Protein AF-0000000081331721 (afdb_homodimer)

Secondary structure (DSSP, 8-state):
-EEEEEEE-HHHHHHHHHHHHHHTS-HHHHHHHHHHHHHHHHHHHHHHHHHHHHHHHHHHHHHHHHHHHHHHHHHHHH--------/-EEEEEEE-HHHHHHHHHHHHHHTS-HHHHHHHHHHHHHHHHHHHHHHHHHHHHHHHHHHHHHHHHHHHHHHHHHHHH--------

Sequence (172 aa):
MTGISLNLPEDLSNSLADLAKINGQTVSYLAMDVLRGYIEHEKTLNAQIELAVEEADQGKFATDDQIAAMRARRWSRNAPPLEVVEMTGISLNLPEDLSNSLADLAKINGQTVSYLAMDVLRGYIEHEKTLNAQIELAVEEADQGKFATDDQIAAMRARRWSRNAPPLEVVE

Solvent-accessible surface area (backbone atoms only — not comparable to full-atom values): 9630 Å² total; per-residue (Å²): 108,42,76,47,69,41,78,31,51,52,69,57,43,50,51,47,44,52,52,14,56,78,68,73,46,50,49,55,58,48,53,52,50,52,51,50,51,52,51,54,49,52,52,51,51,52,51,50,50,52,51,51,50,52,51,53,50,50,51,52,51,52,51,53,53,52,52,52,53,54,52,55,52,53,52,66,68,67,54,72,79,77,76,76,82,125,107,43,76,47,68,41,77,30,52,54,71,58,44,52,49,47,44,52,52,15,56,77,70,72,46,49,50,57,57,47,52,50,49,52,52,49,50,51,50,54,49,51,54,51,52,52,51,50,49,51,51,51,50,50,52,50,51,50,51,52,52,52,51,52,51,52,52,52,51,53,53,54,54,54,51,65,70,66,55,72,79,76,73,75,81,123

Foldseek 3Di:
DDDDDDDDDPVVVVVLCVVCVVVVHHSVVVVVVVVVVVVVVVVVVVVVVVVVVVVVVVVVVVVVVVVVVVVVVVCVVPPPDPPPPD/DDDDDDDDDPVVVVVLCVVCVVVVHHSVVVVVVVVVVVVVVVVVVVVVVVVVVVVVVVVVVVVVVVVVVVVVVVCVVPPPDPPPPD

Radius of gyration: 34.63 Å; Cα contacts (8 Å, |Δi|>4): 90; chains: 2; bounding box: 59×126×69 Å

pLDDT: mean 90.84, std 12.38, range [39.31, 98.88]

Structure (mmCIF, N/CA/C/O backbone):
data_AF-0000000081331721-model_v1
#
loop_
_entity.id
_entity.type
_entity.pdbx_description
1 polymer 'CopG family transcriptional regulator'
#
loop_
_atom_site.group_PDB
_atom_site.id
_atom_site.type_symbol
_atom_site.label_atom_id
_atom_site.label_alt_id
_atom_site.label_comp_id
_atom_site.label_asym_id
_atom_site.label_entity_id
_atom_site.label_seq_id
_atom_site.pdbx_PDB_ins_code
_atom_site.Cartn_x
_atom_site.Cartn_y
_atom_site.Cartn_z
_atom_site.occupancy
_atom_site.B_iso_or_equiv
_atom_site.auth_seq_id
_atom_site.auth_comp_id
_atom_site.auth_asym_id
_atom_site.auth_atom_id
_atom_site.pdbx_PDB_model_num
ATOM 1 N N . MET A 1 1 ? -20.484 1.201 13.539 1 92.12 1 MET A N 1
ATOM 2 C CA . MET A 1 1 ? -20.203 0.777 12.172 1 92.12 1 MET A CA 1
ATOM 3 C C . MET A 1 1 ? -20.875 1.699 11.156 1 92.12 1 MET A C 1
ATOM 5 O O . MET A 1 1 ? -21.969 2.211 11.414 1 92.12 1 MET A O 1
ATOM 9 N N . THR A 1 2 ? -20.172 2.033 10.102 1 94.62 2 THR A N 1
ATOM 10 C CA . THR A 1 2 ? -20.641 2.889 9.023 1 94.62 2 THR A CA 1
ATOM 11 C C . THR A 1 2 ? -20.594 2.148 7.688 1 94.62 2 THR A C 1
ATOM 13 O O . THR A 1 2 ? -19.578 1.525 7.355 1 94.62 2 THR A O 1
ATOM 16 N N . GLY A 1 3 ? -21.656 2.191 6.93 1 97 3 GLY A N 1
ATOM 17 C CA . GLY A 1 3 ? -21.719 1.552 5.625 1 97 3 GLY A CA 1
ATOM 18 C C . GLY A 1 3 ? -21.344 2.477 4.484 1 97 3 GLY A C 1
ATOM 19 O O . GLY A 1 3 ? -21.75 3.637 4.449 1 97 3 GLY A O 1
ATOM 20 N N . ILE A 1 4 ? -20.5 1.953 3.611 1 97.5 4 ILE A N 1
ATOM 21 C CA . ILE A 1 4 ? -20.234 2.693 2.379 1 97.5 4 ILE A CA 1
ATOM 22 C C . ILE A 1 4 ? -20.5 1.794 1.174 1 97.5 4 ILE A C 1
ATOM 24 O O . ILE A 1 4 ? -20.406 0.568 1.271 1 97.5 4 ILE A O 1
ATOM 28 N N . SER A 1 5 ? -20.891 2.406 0.063 1 97.69 5 SER A N 1
ATOM 29 C CA . SER A 1 5 ? -21.125 1.711 -1.198 1 97.69 5 SER A CA 1
ATOM 30 C C . SER A 1 5 ? -20.141 2.164 -2.27 1 97.69 5 SER A C 1
ATOM 32 O O . SER A 1 5 ? -19.891 3.361 -2.426 1 97.69 5 SER A O 1
ATOM 34 N N . LEU A 1 6 ? -19.641 1.186 -2.906 1 98.56 6 LEU A N 1
ATOM 35 C CA . LEU A 1 6 ? -18.688 1.461 -3.986 1 98.56 6 LEU A CA 1
ATOM 36 C C . LEU A 1 6 ? -19.203 0.894 -5.309 1 98.56 6 LEU A C 1
ATOM 38 O O . LEU A 1 6 ? -19.766 -0.2 -5.34 1 98.56 6 LEU A O 1
ATOM 42 N N . ASN A 1 7 ? -19 1.64 -6.414 1 98 7 ASN A N 1
ATOM 43 C CA . ASN A 1 7 ? -19.234 1.166 -7.773 1 98 7 ASN A CA 1
ATOM 44 C C . ASN A 1 7 ? -17.922 0.957 -8.531 1 98 7 ASN A C 1
ATOM 46 O O . ASN A 1 7 ? -17.312 1.92 -8.992 1 98 7 ASN A O 1
ATOM 50 N N . LEU A 1 8 ? -17.594 -0.283 -8.633 1 98.44 8 LEU A N 1
ATOM 51 C CA . LEU A 1 8 ? -16.297 -0.631 -9.234 1 98.44 8 LEU A CA 1
ATOM 52 C C . LEU A 1 8 ? -16.453 -0.913 -10.727 1 98.44 8 LEU A C 1
ATOM 54 O O . LEU A 1 8 ? -17.406 -1.578 -11.141 1 98.44 8 LEU A O 1
ATOM 58 N N . PRO A 1 9 ? -15.469 -0.421 -11.523 1 97.94 9 PRO A N 1
ATOM 59 C CA . PRO A 1 9 ? -15.398 -0.967 -12.875 1 97.94 9 PRO A CA 1
ATOM 60 C C . PRO A 1 9 ? -15.297 -2.49 -12.898 1 97.94 9 PRO A C 1
ATOM 62 O O . PRO A 1 9 ? -14.734 -3.088 -11.977 1 97.94 9 PRO A O 1
ATOM 65 N N . GLU A 1 10 ? -15.773 -3.094 -13.93 1 97.75 10 GLU A N 1
ATOM 66 C CA . GLU A 1 10 ? -15.867 -4.547 -14.016 1 97.75 10 GLU A CA 1
ATOM 67 C C . GLU A 1 10 ? -14.492 -5.195 -13.836 1 97.75 10 GLU A C 1
ATOM 69 O O . GLU A 1 10 ? -14.367 -6.219 -13.156 1 97.75 10 GLU A O 1
ATOM 74 N N . ASP A 1 11 ? -13.469 -4.648 -14.438 1 97.31 11 ASP A N 1
ATOM 75 C CA . ASP A 1 11 ? -12.133 -5.223 -14.359 1 97.31 11 ASP A CA 1
ATOM 76 C C . ASP A 1 11 ? -11.602 -5.199 -12.922 1 97.31 11 ASP A C 1
ATOM 78 O O . ASP A 1 11 ? -10.992 -6.168 -12.469 1 97.31 11 ASP A O 1
ATOM 82 N N . LEU A 1 12 ? -11.844 -4.145 -12.203 1 97.94 12 LEU A N 1
ATOM 83 C CA . LEU A 1 12 ? -11.43 -4.027 -10.812 1 97.94 12 LEU A CA 1
ATOM 84 C C . LEU A 1 12 ? -12.195 -4.996 -9.922 1 97.94 12 LEU A C 1
ATOM 86 O O . LEU A 1 12 ? -11.617 -5.652 -9.055 1 97.94 12 LEU A O 1
ATOM 90 N N . SER A 1 13 ? -13.516 -4.996 -10.148 1 98.25 13 SER A N 1
ATOM 91 C CA . SER A 1 13 ? -14.359 -5.902 -9.383 1 98.25 13 SER A CA 1
ATOM 92 C C . SER A 1 13 ? -13.938 -7.355 -9.578 1 98.25 13 SER A C 1
ATOM 94 O O . SER A 1 13 ? -13.844 -8.117 -8.617 1 98.25 13 SER A O 1
ATOM 96 N N . ASN A 1 14 ? -13.695 -7.75 -10.789 1 98.31 14 ASN A N 1
ATOM 97 C CA . ASN A 1 14 ? -13.266 -9.109 -11.102 1 98.31 14 ASN A CA 1
ATOM 98 C C . ASN A 1 14 ? -11.922 -9.438 -10.453 1 98.31 14 ASN A C 1
ATOM 100 O O . ASN A 1 14 ? -11.742 -10.516 -9.891 1 98.31 14 ASN A O 1
ATOM 104 N N . SER A 1 15 ? -11.016 -8.5 -10.555 1 98.44 15 SER A N 1
ATOM 105 C CA . SER A 1 15 ? -9.695 -8.703 -9.961 1 98.44 15 SER A CA 1
ATOM 106 C C . SER A 1 15 ? -9.789 -8.836 -8.445 1 98.44 15 SER A C 1
ATOM 108 O O . SER A 1 15 ? -9.117 -9.68 -7.852 1 98.44 15 SER A O 1
ATOM 110 N N . LEU A 1 16 ? -10.562 -8 -7.812 1 98.69 16 LEU A N 1
ATOM 111 C CA . LEU A 1 16 ? -10.758 -8.062 -6.367 1 98.69 16 LEU A CA 1
ATOM 112 C C . LEU A 1 16 ? -11.375 -9.398 -5.957 1 98.69 16 LEU A C 1
ATOM 114 O O . LEU A 1 16 ? -10.961 -10 -4.965 1 98.69 16 LEU A O 1
ATOM 118 N N . ALA A 1 17 ? -12.344 -9.914 -6.719 1 98.44 17 ALA A N 1
ATOM 119 C CA . ALA A 1 17 ? -12.984 -11.195 -6.457 1 98.44 17 ALA A CA 1
ATOM 120 C C . ALA A 1 17 ? -11.992 -12.352 -6.59 1 98.44 17 ALA A C 1
ATOM 122 O O . ALA A 1 17 ? -11.969 -13.258 -5.758 1 98.44 17 ALA A O 1
ATOM 123 N N . ASP A 1 18 ? -11.211 -12.289 -7.66 1 98.12 18 ASP A N 1
ATOM 124 C CA . ASP A 1 18 ? -10.195 -13.312 -7.883 1 98.12 18 ASP A CA 1
ATOM 125 C C . ASP A 1 18 ? -9.203 -13.359 -6.727 1 98.12 18 ASP A C 1
ATOM 127 O O . ASP A 1 18 ? -8.859 -14.438 -6.238 1 98.12 18 ASP A O 1
ATOM 131 N N . LEU A 1 19 ? -8.766 -12.164 -6.266 1 98.31 19 LEU A N 1
ATOM 132 C CA . LEU A 1 19 ? -7.812 -12.086 -5.164 1 98.31 19 LEU A CA 1
ATOM 133 C C . LEU A 1 19 ? -8.445 -12.578 -3.863 1 98.31 19 LEU A C 1
ATOM 135 O O . L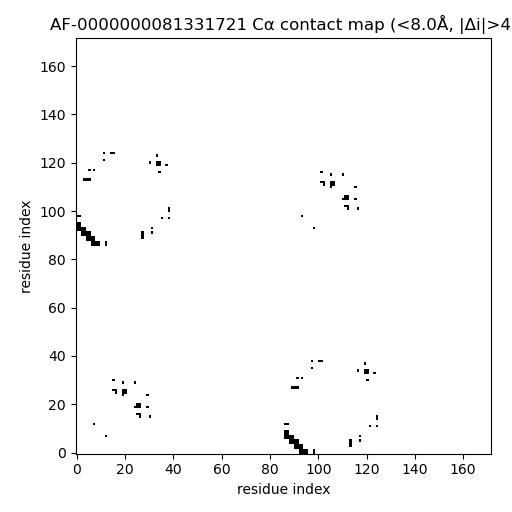EU A 1 19 ? -7.793 -13.266 -3.076 1 98.31 19 LEU A O 1
ATOM 139 N N . ALA A 1 20 ? -9.68 -12.203 -3.615 1 98.56 20 ALA A N 1
ATOM 140 C CA . ALA A 1 20 ? -10.383 -12.672 -2.422 1 98.56 20 ALA A CA 1
ATOM 141 C C . ALA A 1 20 ? -10.477 -14.195 -2.398 1 98.56 20 ALA A C 1
ATOM 143 O O . ALA A 1 20 ? -10.234 -14.82 -1.367 1 98.56 20 ALA A O 1
ATOM 144 N N . LYS A 1 21 ? -10.758 -14.82 -3.594 1 97.88 21 LYS A N 1
ATOM 145 C CA . LYS A 1 21 ? -10.867 -16.266 -3.738 1 97.88 21 LYS A CA 1
ATOM 146 C C . LYS A 1 21 ? -9.531 -16.953 -3.455 1 97.88 21 LYS A C 1
ATOM 148 O O . LYS A 1 21 ? -9.484 -17.953 -2.734 1 97.88 21 LYS A O 1
ATOM 153 N N . ILE A 1 22 ? -8.492 -16.406 -3.959 1 95.75 22 ILE A N 1
ATOM 154 C CA . ILE A 1 22 ? -7.148 -16.953 -3.779 1 95.75 22 ILE A CA 1
ATOM 155 C C . ILE A 1 22 ? -6.777 -16.938 -2.299 1 95.75 22 ILE A C 1
ATOM 157 O O . ILE A 1 22 ? -6.109 -17.844 -1.808 1 95.75 22 ILE A O 1
ATOM 161 N N . ASN A 1 23 ? -7.281 -15.883 -1.58 1 94.81 23 ASN A N 1
ATOM 162 C CA . ASN A 1 23 ? -6.926 -15.695 -0.177 1 94.81 23 ASN A CA 1
ATOM 163 C C . ASN A 1 23 ? -7.957 -16.328 0.751 1 94.81 23 ASN A C 1
ATOM 165 O O . ASN A 1 23 ? -7.805 -16.297 1.974 1 94.81 23 ASN A O 1
ATOM 169 N N . GLY A 1 24 ? -9.055 -16.953 0.211 1 97 24 GLY A N 1
ATOM 170 C CA . GLY A 1 24 ? -10.086 -17.609 0.996 1 97 24 GLY A CA 1
ATOM 171 C C . GLY A 1 24 ? -10.922 -16.641 1.809 1 97 24 GLY A C 1
ATOM 172 O O . GLY A 1 24 ? -11.305 -16.938 2.941 1 97 24 GLY A O 1
ATOM 173 N N . GLN A 1 25 ? -11.117 -15.531 1.361 1 97.69 25 GLN A N 1
ATOM 174 C CA . GLN A 1 25 ? -11.898 -14.508 2.051 1 97.69 25 GLN A CA 1
ATOM 175 C C . GLN A 1 25 ? -13.023 -13.984 1.16 1 97.69 25 GLN A C 1
ATOM 177 O O . GLN A 1 25 ? -13.07 -14.289 -0.033 1 97.69 25 GLN A O 1
ATOM 182 N N . THR A 1 26 ? -13.898 -13.273 1.753 1 98 26 THR A N 1
ATOM 183 C CA . THR A 1 26 ? -14.922 -12.594 0.972 1 98 26 THR A CA 1
ATOM 184 C C . THR A 1 26 ? -14.375 -11.297 0.377 1 98 26 THR A C 1
ATOM 186 O O . THR A 1 26 ? -13.406 -10.734 0.89 1 98 26 THR A O 1
ATOM 189 N N . VAL A 1 27 ? -14.875 -10.867 -0.613 1 98.25 27 VAL A N 1
ATOM 190 C CA . VAL A 1 27 ? -14.516 -9.609 -1.27 1 98.25 27 VAL A CA 1
ATOM 191 C C . VAL A 1 27 ? -14.586 -8.461 -0.267 1 98.25 27 VAL A C 1
ATOM 193 O O . VAL A 1 27 ? -13.68 -7.633 -0.198 1 98.25 27 VAL A O 1
ATOM 196 N N . SER A 1 28 ? -15.664 -8.367 0.5 1 97.94 28 SER A N 1
ATOM 197 C CA . SER A 1 28 ? -15.836 -7.277 1.456 1 97.94 28 SER A CA 1
ATOM 198 C C . SER A 1 28 ? -14.766 -7.309 2.535 1 97.94 28 SER A C 1
ATOM 200 O O . SER A 1 28 ? -14.25 -6.262 2.941 1 97.94 28 SER A O 1
ATOM 202 N N . TYR A 1 29 ? -14.469 -8.5 3.025 1 97.69 29 TYR A N 1
ATOM 203 C CA . TYR A 1 29 ? -13.414 -8.625 4.027 1 97.69 29 TYR A CA 1
ATOM 204 C C . TYR A 1 29 ? -12.078 -8.148 3.48 1 97.69 29 TYR A C 1
ATOM 206 O O . TYR A 1 29 ? -11.375 -7.363 4.129 1 97.69 29 TYR A O 1
ATOM 214 N N . LEU A 1 30 ? -11.68 -8.586 2.279 1 98.62 30 LEU A N 1
ATOM 215 C CA . LEU A 1 30 ? -10.422 -8.164 1.673 1 98.62 30 LEU A CA 1
ATOM 216 C C . LEU A 1 30 ? -10.398 -6.656 1.467 1 98.62 30 LEU A C 1
ATOM 218 O O . LEU A 1 30 ? -9.398 -6 1.772 1 98.62 30 LEU A O 1
ATOM 222 N N . ALA A 1 31 ? -11.445 -6.109 0.923 1 98.81 31 ALA A N 1
ATOM 223 C CA . ALA A 1 31 ? -11.531 -4.672 0.685 1 98.81 31 ALA A CA 1
ATOM 224 C C . ALA A 1 31 ? -11.32 -3.889 1.978 1 98.81 31 ALA A C 1
ATOM 226 O O . ALA A 1 31 ? -10.562 -2.92 2.004 1 98.81 31 ALA A O 1
ATOM 227 N N . MET A 1 32 ? -11.961 -4.301 3.09 1 98.5 32 MET A N 1
ATOM 228 C CA . MET A 1 32 ? -11.812 -3.609 4.367 1 98.5 32 MET A CA 1
ATOM 229 C C . MET A 1 32 ? -10.391 -3.727 4.891 1 98.5 32 MET A C 1
ATOM 231 O O . MET A 1 32 ? -9.852 -2.775 5.461 1 98.5 32 MET A O 1
ATOM 235 N N . ASP A 1 33 ? -9.867 -4.863 4.707 1 98.19 33 ASP A N 1
ATOM 236 C CA . ASP A 1 33 ? -8.492 -5.086 5.148 1 98.19 33 ASP A CA 1
ATOM 237 C C . ASP A 1 33 ? -7.52 -4.184 4.391 1 98.19 33 ASP A C 1
ATOM 239 O O . ASP A 1 33 ? -6.59 -3.629 4.98 1 98.19 33 ASP A O 1
ATOM 243 N N . VAL A 1 34 ? -7.664 -4.059 3.104 1 98.81 34 VAL A N 1
ATOM 244 C CA . VAL A 1 34 ? -6.844 -3.193 2.264 1 98.81 34 VAL A CA 1
ATOM 245 C C . VAL A 1 34 ? -6.984 -1.743 2.725 1 98.81 34 VAL A C 1
ATOM 247 O O . VAL A 1 34 ? -5.984 -1.035 2.877 1 98.81 34 VAL A O 1
ATOM 250 N N . LEU A 1 35 ? -8.203 -1.287 2.965 1 98.88 35 LEU A N 1
ATOM 251 C CA . LEU A 1 35 ? -8.43 0.077 3.428 1 98.88 35 LEU A CA 1
ATOM 252 C C . LEU A 1 35 ? -7.809 0.299 4.801 1 98.88 35 LEU A C 1
ATOM 254 O O . LEU A 1 35 ? -7.227 1.355 5.059 1 98.88 35 LEU A O 1
ATOM 258 N N . ARG A 1 36 ? -7.961 -0.683 5.703 1 98.69 36 ARG A N 1
ATOM 259 C CA . ARG A 1 36 ? -7.332 -0.599 7.016 1 98.69 36 ARG A CA 1
ATOM 260 C C . ARG A 1 36 ? -5.824 -0.433 6.891 1 98.69 36 ARG A C 1
ATOM 262 O O . ARG A 1 36 ? -5.227 0.411 7.566 1 98.69 36 ARG A O 1
ATOM 269 N N . GLY A 1 37 ? -5.238 -1.216 6.07 1 98.62 37 GLY A N 1
ATOM 270 C CA . GLY A 1 37 ? -3.805 -1.115 5.852 1 98.62 37 GLY A CA 1
ATOM 271 C C . GLY A 1 37 ? -3.377 0.236 5.309 1 98.62 37 GLY A C 1
ATOM 272 O O . GLY A 1 37 ? -2.367 0.794 5.746 1 98.62 37 GLY A O 1
ATOM 273 N N . TYR A 1 38 ? -4.086 0.693 4.328 1 98.62 38 TYR A N 1
ATOM 274 C CA . TYR A 1 38 ? -3.811 2.008 3.762 1 98.62 38 TYR A CA 1
ATOM 275 C C . TYR A 1 38 ? -3.873 3.088 4.836 1 98.62 38 TYR A C 1
ATOM 277 O O . TYR A 1 38 ? -2.979 3.932 4.93 1 98.62 38 TYR A O 1
ATOM 285 N N . ILE A 1 39 ? -4.914 3.074 5.68 1 98.75 39 ILE A N 1
ATOM 286 C CA . ILE A 1 39 ? -5.121 4.078 6.719 1 98.75 39 ILE A CA 1
ATOM 287 C C . ILE A 1 39 ? -3.984 4.012 7.734 1 98.75 39 ILE A C 1
ATOM 289 O O . ILE A 1 39 ? -3.428 5.043 8.117 1 98.75 39 ILE A O 1
ATOM 293 N N . GLU A 1 40 ? -3.619 2.801 8.211 1 98.38 40 GLU A N 1
ATOM 294 C CA . GLU A 1 40 ? -2.521 2.623 9.164 1 98.38 40 GLU A CA 1
ATOM 295 C C . GLU A 1 40 ? -1.207 3.143 8.586 1 98.38 40 GLU A C 1
ATOM 297 O O . GLU A 1 40 ? -0.417 3.768 9.297 1 98.38 40 GLU A O 1
ATOM 302 N N . HIS A 1 41 ? -1.005 2.865 7.293 1 98.31 41 HIS A N 1
ATOM 303 C CA . HIS A 1 41 ? 0.182 3.355 6.605 1 98.31 41 HIS A CA 1
ATOM 304 C C . HIS A 1 41 ? 0.218 4.879 6.582 1 98.31 41 HIS A C 1
ATOM 306 O O . HIS A 1 41 ? 1.245 5.484 6.895 1 98.31 41 HIS A O 1
ATOM 312 N N . GLU A 1 42 ? -0.933 5.504 6.148 1 98.06 42 GLU A N 1
ATOM 313 C CA . GLU A 1 42 ? -1.001 6.961 6.098 1 98.06 42 GLU A CA 1
ATOM 314 C C . GLU A 1 42 ? -0.784 7.57 7.48 1 98.06 42 GLU A C 1
ATOM 316 O O . GLU A 1 42 ? -0.102 8.586 7.617 1 98.06 42 GLU A O 1
ATOM 321 N N . LYS A 1 43 ? -1.33 7.027 8.57 1 97.56 43 LYS A N 1
ATOM 322 C CA . LYS A 1 43 ? -1.144 7.516 9.93 1 97.56 43 LYS A CA 1
ATOM 323 C C . LYS A 1 43 ? 0.324 7.453 10.344 1 97.56 43 LYS A C 1
ATOM 325 O O . LYS A 1 43 ? 0.846 8.391 10.945 1 97.56 43 LYS A O 1
ATOM 330 N N . THR A 1 44 ? 0.958 6.316 10.039 1 98.38 44 THR A N 1
ATOM 331 C CA . THR A 1 44 ? 2.369 6.133 10.359 1 98.38 44 THR A CA 1
ATOM 332 C C . THR A 1 44 ? 3.229 7.164 9.641 1 98.38 44 THR A C 1
ATOM 334 O O . THR A 1 44 ? 4.086 7.805 10.25 1 98.38 44 THR A O 1
ATOM 337 N N . LEU A 1 45 ? 2.986 7.344 8.344 1 97.56 45 LEU A N 1
ATOM 338 C CA . LEU A 1 45 ? 3.752 8.297 7.543 1 97.56 45 LEU A CA 1
ATOM 339 C C . LEU A 1 45 ? 3.555 9.719 8.062 1 97.56 45 LEU A C 1
ATOM 341 O O . LEU A 1 45 ? 4.52 10.477 8.195 1 97.56 45 LEU A O 1
ATOM 345 N N . ASN A 1 46 ? 2.275 10.055 8.281 1 97.06 46 ASN A N 1
ATOM 346 C CA . ASN A 1 46 ? 1.998 11.398 8.781 1 97.06 46 ASN A CA 1
ATOM 347 C C . ASN A 1 46 ? 2.682 11.648 10.125 1 97.06 46 ASN A C 1
ATOM 349 O O . ASN A 1 46 ? 3.193 12.742 10.367 1 97.06 46 ASN A O 1
ATOM 353 N N . ALA A 1 47 ? 2.713 10.703 11.016 1 97.06 47 ALA A N 1
ATOM 354 C CA . ALA A 1 47 ? 3.367 10.82 12.32 1 97.06 47 ALA A CA 1
ATOM 355 C C . ALA A 1 47 ? 4.875 11.008 12.156 1 97.06 47 ALA A C 1
ATOM 357 O O . ALA A 1 47 ? 5.488 11.797 12.875 1 97.06 47 ALA A O 1
ATOM 358 N N . GLN A 1 48 ? 5.414 10.25 11.203 1 98.12 48 GLN A N 1
ATOM 359 C CA . GLN A 1 48 ? 6.848 10.344 10.945 1 98.12 48 GLN A CA 1
ATOM 360 C C . GLN A 1 48 ? 7.211 11.711 10.375 1 98.12 48 GLN A C 1
ATOM 362 O O . GLN A 1 48 ? 8.242 12.289 10.734 1 98.12 48 GLN A O 1
ATOM 367 N N . ILE A 1 49 ? 6.391 12.211 9.531 1 97.62 49 ILE A N 1
ATOM 368 C CA . ILE A 1 49 ? 6.617 13.523 8.938 1 97.62 49 ILE A CA 1
ATOM 369 C C . ILE A 1 49 ? 6.531 14.602 10.016 1 97.62 49 ILE A C 1
ATOM 371 O O . ILE A 1 49 ? 7.363 15.508 10.062 1 97.62 49 ILE A O 1
ATOM 375 N N . GLU A 1 50 ? 5.562 14.516 10.797 1 96.88 50 GLU A N 1
ATOM 376 C CA . GLU A 1 50 ? 5.402 15.469 11.891 1 96.88 50 GLU A CA 1
ATOM 377 C C . GLU A 1 50 ? 6.621 15.461 12.812 1 96.88 50 GLU A C 1
ATOM 379 O O . GLU A 1 50 ? 7.105 16.516 13.211 1 96.88 50 GLU A O 1
ATOM 384 N N . LEU A 1 51 ? 7.105 14.242 13.148 1 96.94 51 LEU A N 1
ATOM 385 C CA . LEU A 1 51 ? 8.289 14.117 14 1 96.94 51 LEU A CA 1
ATOM 386 C C . LEU A 1 51 ? 9.508 14.727 13.32 1 96.94 51 LEU A C 1
ATOM 388 O O . LEU A 1 51 ? 10.328 15.375 13.969 1 96.94 51 LEU A O 1
ATOM 392 N N . ALA A 1 52 ? 9.602 14.461 12.039 1 96.56 52 ALA A N 1
ATOM 393 C CA . ALA A 1 52 ? 10.719 14.992 11.266 1 96.56 52 ALA A CA 1
ATOM 394 C C . ALA A 1 52 ? 10.695 16.516 11.234 1 96.56 52 ALA A C 1
ATOM 396 O O . ALA A 1 52 ? 11.734 17.172 11.336 1 96.56 52 ALA A O 1
ATOM 397 N N . VAL A 1 53 ? 9.594 17.078 11.102 1 96.62 53 VAL A N 1
ATOM 398 C CA . VAL A 1 53 ? 9.422 18.531 11.078 1 96.62 53 VAL A CA 1
ATOM 399 C C . VAL A 1 53 ? 9.773 19.125 12.438 1 96.62 53 VAL A C 1
ATOM 401 O O . VAL A 1 53 ? 10.453 20.156 12.516 1 96.62 53 VAL A O 1
ATOM 404 N N . GLU A 1 54 ? 9.266 18.453 13.461 1 95.56 54 GLU A N 1
ATOM 405 C CA . GLU A 1 54 ? 9.57 18.906 14.812 1 95.56 54 GLU A CA 1
ATOM 406 C C . GLU A 1 54 ? 11.07 18.875 15.078 1 95.56 54 GLU A C 1
ATOM 408 O O . GLU A 1 54 ? 11.617 19.812 15.68 1 95.56 54 GLU A O 1
ATOM 413 N N . GLU A 1 55 ? 11.719 17.828 14.648 1 94.75 55 GLU A N 1
ATOM 414 C CA . GLU A 1 55 ? 13.164 17.703 14.828 1 94.75 55 GLU A CA 1
ATOM 415 C C . GLU A 1 55 ? 13.914 18.766 14.031 1 94.75 55 GLU A C 1
ATOM 417 O O . GLU A 1 55 ? 14.891 19.344 14.523 1 94.75 55 GLU A O 1
ATOM 422 N N . ALA A 1 56 ? 13.539 19.062 12.828 1 93.81 56 ALA A N 1
ATOM 423 C CA . ALA A 1 56 ? 14.141 20.109 12 1 93.81 56 ALA A CA 1
ATOM 424 C C . ALA A 1 56 ? 13.961 21.484 12.625 1 93.81 56 ALA A C 1
ATOM 426 O O . ALA A 1 56 ? 14.875 22.312 12.602 1 93.81 56 ALA A O 1
ATOM 427 N N . ASP A 1 57 ? 12.836 21.656 13.188 1 92.75 57 ASP A N 1
ATOM 428 C CA . ASP A 1 57 ? 12.531 22.938 13.836 1 92.75 57 ASP A CA 1
ATOM 429 C C . ASP A 1 57 ? 13.375 23.125 15.086 1 92.75 57 ASP A C 1
ATOM 431 O O . ASP A 1 57 ? 13.844 24.234 15.367 1 92.75 57 ASP A O 1
ATOM 435 N N . GLN A 1 58 ? 13.531 22.078 15.781 1 90.81 58 GLN A N 1
ATOM 436 C CA . GLN A 1 58 ? 14.367 22.141 16.969 1 90.81 58 GLN A CA 1
ATOM 437 C C . GLN A 1 58 ? 15.828 22.344 16.609 1 90.81 58 GLN A C 1
ATOM 439 O O . GLN A 1 58 ? 16.547 23.062 17.312 1 90.81 58 GLN A O 1
ATOM 444 N N . GLY A 1 59 ? 16.219 21.672 15.617 1 88.94 59 GLY A N 1
ATOM 445 C CA . GLY A 1 59 ? 17.578 21.875 15.148 1 88.94 59 GLY A CA 1
ATOM 446 C C . GLY A 1 59 ? 17.828 23.297 14.672 1 88.94 59 GLY A C 1
ATOM 447 O O . GLY A 1 59 ? 18.875 23.875 14.969 1 88.94 59 GLY A O 1
ATOM 448 N N . LYS A 1 60 ? 17.047 23.844 13.961 1 87.81 60 LYS A N 1
ATOM 449 C CA . LYS A 1 60 ? 17.156 25.219 13.492 1 87.81 60 LYS A CA 1
ATOM 450 C C . LYS A 1 60 ? 17.156 26.203 14.656 1 87.81 60 LYS A C 1
ATOM 452 O O . LYS A 1 60 ? 17.953 27.141 14.688 1 87.81 60 LYS A O 1
ATOM 457 N N . PHE A 1 61 ? 16.344 25.969 15.594 1 87.25 61 PHE A N 1
ATOM 458 C CA . PHE A 1 61 ? 16.25 26.828 16.766 1 87.25 61 PHE A CA 1
ATOM 459 C C . PHE A 1 61 ? 17.547 26.781 17.578 1 87.25 61 PHE A C 1
ATOM 461 O O . PHE A 1 61 ? 18.016 27.812 18.062 1 87.25 61 PHE A O 1
ATOM 468 N N . ALA A 1 62 ? 18.203 25.656 17.656 1 87.31 62 ALA A N 1
ATOM 469 C CA . ALA A 1 62 ? 19.469 25.5 18.375 1 87.31 62 ALA A CA 1
ATOM 470 C C . ALA A 1 62 ? 20.594 26.234 17.672 1 87.31 62 ALA A C 1
ATOM 472 O O . ALA A 1 62 ? 21.422 26.891 18.312 1 87.31 62 ALA A O 1
ATOM 473 N N . THR A 1 63 ? 20.609 26.219 16.469 1 85.06 63 THR A N 1
ATOM 474 C CA . THR A 1 63 ? 21.641 26.891 15.695 1 85.06 63 THR A CA 1
ATOM 475 C C . THR A 1 63 ? 21.469 28.406 15.766 1 85.06 63 THR A C 1
ATOM 477 O O . THR A 1 63 ? 22.453 29.125 15.93 1 85.06 63 THR A O 1
ATOM 480 N N . ASP A 1 64 ? 20.203 28.859 15.703 1 88.25 64 ASP A N 1
ATOM 481 C CA . ASP A 1 64 ? 19.938 30.297 15.797 1 88.25 64 ASP A CA 1
ATOM 482 C C . ASP A 1 64 ? 20.344 30.844 17.156 1 88.25 64 ASP A C 1
ATOM 484 O O . ASP A 1 64 ? 20.938 31.938 17.25 1 88.25 64 ASP A O 1
ATOM 488 N N . ASP A 1 65 ? 20.094 30.156 18.109 1 87.5 65 ASP A N 1
ATOM 489 C CA . ASP A 1 65 ? 20.453 30.547 19.469 1 87.5 65 ASP A CA 1
ATOM 490 C C . ASP A 1 65 ? 21.969 30.562 19.641 1 87.5 65 ASP A C 1
ATOM 492 O O . ASP A 1 65 ? 22.516 31.453 20.297 1 87.5 65 ASP A O 1
ATOM 496 N N . GLN A 1 66 ? 22.609 29.5 19.078 1 88.31 66 GLN A N 1
ATOM 497 C CA . GLN A 1 66 ? 24.062 29.422 19.141 1 88.31 66 GLN A CA 1
ATOM 498 C C . GLN A 1 66 ? 24.719 30.578 18.375 1 88.31 66 GLN A C 1
ATOM 500 O O . GLN A 1 66 ? 25.688 31.172 18.859 1 88.31 66 GLN A O 1
ATOM 505 N N . ILE A 1 67 ? 24.203 30.984 17.266 1 89.44 67 ILE A N 1
ATOM 506 C CA . ILE A 1 67 ? 24.688 32.094 16.453 1 89.44 67 ILE A CA 1
ATOM 507 C C . ILE A 1 67 ? 24.469 33.406 17.203 1 89.44 67 ILE A C 1
ATOM 509 O O . ILE A 1 67 ? 25.359 34.25 17.266 1 89.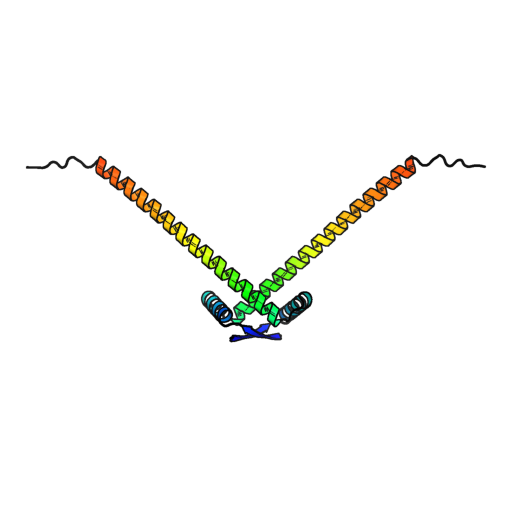44 67 ILE A O 1
ATOM 513 N N . ALA A 1 68 ? 23.344 33.562 17.812 1 90.19 68 ALA A N 1
ATOM 514 C CA . ALA A 1 68 ? 23.031 34.781 18.594 1 90.19 68 ALA A CA 1
ATOM 515 C C . ALA A 1 68 ? 23.953 34.906 19.797 1 90.19 68 ALA A C 1
ATOM 517 O O . ALA A 1 68 ? 24.422 36 20.109 1 90.19 68 ALA A O 1
ATOM 518 N N . ALA A 1 69 ? 24.219 33.719 20.359 1 89 69 ALA A N 1
ATOM 519 C CA . ALA A 1 69 ? 25.109 33.719 21.516 1 89 69 ALA A CA 1
ATOM 520 C C . ALA A 1 69 ? 26.531 34.094 21.109 1 89 69 ALA A C 1
ATOM 522 O O . ALA A 1 69 ? 27.203 34.812 21.828 1 89 69 ALA A O 1
ATOM 523 N N . MET A 1 70 ? 27.016 33.656 19.938 1 87.31 70 MET A N 1
ATOM 524 C CA . MET A 1 70 ? 28.359 33.969 19.453 1 87.31 70 MET A CA 1
ATOM 525 C C . MET A 1 70 ? 28.469 35.438 19.078 1 87.31 70 MET A C 1
ATOM 527 O O . MET A 1 70 ? 29.484 36.062 19.359 1 87.31 70 MET A O 1
ATOM 531 N N . ARG A 1 71 ? 27.438 36.062 18.547 1 89.06 71 ARG A N 1
ATOM 532 C CA . ARG A 1 71 ? 27.422 37.469 18.188 1 89.06 71 ARG A CA 1
ATOM 533 C C . ARG A 1 71 ? 27.406 38.344 19.438 1 89.06 71 ARG A C 1
ATOM 535 O O . ARG A 1 71 ? 28.109 39.375 19.5 1 89.06 71 ARG A O 1
ATOM 542 N N . ALA A 1 72 ? 26.734 38 20.375 1 88.5 72 ALA A N 1
ATOM 543 C CA . ALA A 1 72 ? 26.656 38.75 21.625 1 88.5 72 ALA A CA 1
ATOM 544 C C . ALA A 1 72 ? 28 38.75 22.344 1 88.5 72 ALA A C 1
ATOM 546 O O . ALA A 1 72 ? 28.406 39.781 22.906 1 88.5 72 ALA A O 1
ATOM 547 N N . ARG A 1 73 ? 28.781 37.719 22.25 1 84.88 73 ARG A N 1
ATOM 548 C CA . ARG A 1 73 ? 30.109 37.594 22.859 1 84.88 73 ARG A CA 1
ATOM 549 C C . ARG A 1 73 ? 31.125 38.469 22.141 1 84.88 73 ARG A C 1
ATOM 551 O O . ARG A 1 73 ? 31.953 39.125 22.781 1 84.88 73 ARG A O 1
ATOM 558 N N . ARG A 1 74 ? 31.016 38.531 20.906 1 78.75 74 ARG A N 1
ATOM 559 C CA . ARG A 1 74 ? 31.938 39.344 20.109 1 78.75 74 ARG A CA 1
ATOM 560 C C . ARG A 1 74 ? 31.703 40.844 20.344 1 78.75 74 ARG A C 1
ATOM 562 O O . ARG A 1 74 ? 32.656 41.625 20.438 1 78.75 74 ARG A O 1
ATOM 569 N N . TRP A 1 75 ? 30.516 41.25 20.422 1 81.12 75 TRP A N 1
ATOM 570 C CA . TRP A 1 75 ? 30.172 42.656 20.672 1 81.12 75 TRP A CA 1
ATOM 571 C C . TRP A 1 75 ? 30.578 43.062 22.078 1 81.12 75 TRP A C 1
ATOM 573 O O . TRP A 1 75 ? 31.047 44.188 22.297 1 81.12 75 TRP A O 1
ATOM 583 N N . SER A 1 76 ? 30.469 42.312 22.922 1 81.81 76 SER A N 1
ATOM 584 C CA . SER A 1 76 ? 30.875 42.594 24.297 1 81.81 76 SER A CA 1
ATOM 585 C C . SER A 1 76 ? 32.375 42.719 24.422 1 81.81 76 SER A C 1
ATOM 587 O O .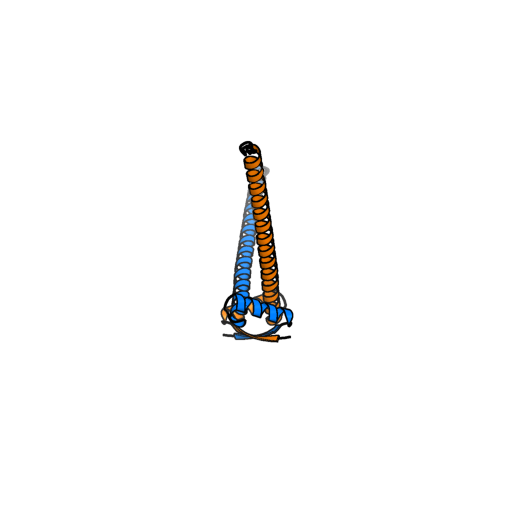 SER A 1 76 ? 32.906 43.531 25.203 1 81.81 76 SER A O 1
ATOM 589 N N . ARG A 1 77 ? 33.062 42.031 23.656 1 78.31 77 ARG A N 1
ATOM 590 C CA . ARG A 1 77 ? 34.531 42.062 23.688 1 78.31 77 ARG A CA 1
ATOM 591 C C . ARG A 1 77 ? 35.031 43.344 23.016 1 78.31 77 ARG A C 1
ATOM 593 O O . ARG A 1 77 ? 36.062 43.875 23.422 1 78.31 77 ARG A O 1
ATOM 600 N N . ASN A 1 78 ? 34.531 43.906 21.953 1 65.88 78 ASN A N 1
ATOM 601 C CA . ASN A 1 78 ? 35 45.062 21.219 1 65.88 78 ASN A CA 1
ATOM 602 C C . ASN A 1 78 ? 34.281 46.344 21.656 1 65.88 78 ASN A C 1
ATOM 604 O O . ASN A 1 78 ? 34.438 47.375 21.031 1 65.88 78 ASN A O 1
ATOM 608 N N . ALA A 1 79 ? 33.438 46.312 22.547 1 68.25 79 ALA A N 1
ATOM 609 C CA . ALA A 1 79 ? 32.781 47.531 23.016 1 68.25 79 ALA A CA 1
ATOM 610 C C . ALA A 1 79 ? 33.781 48.562 23.469 1 68.25 79 ALA A C 1
ATOM 612 O O . ALA A 1 79 ? 34.719 48.25 24.203 1 68.25 79 ALA A O 1
ATOM 613 N N . PRO A 1 80 ? 33.906 49.781 22.75 1 63.22 80 PRO A N 1
ATOM 614 C CA . PRO A 1 80 ? 34.812 50.844 23.203 1 63.22 80 PRO A CA 1
ATOM 615 C C . PRO A 1 80 ? 34.625 51.188 24.688 1 63.22 80 PRO A C 1
ATOM 617 O O . PRO A 1 80 ? 33.531 50.969 25.234 1 63.22 80 PRO A O 1
ATOM 620 N N . PRO A 1 81 ? 35.75 51.438 25.422 1 60.31 81 PRO A N 1
ATOM 621 C CA . PRO A 1 81 ? 35.656 51.812 26.828 1 60.31 81 PRO A CA 1
ATOM 622 C C . PRO A 1 81 ? 34.625 52.938 27.047 1 60.31 81 PRO A C 1
ATOM 624 O O . PRO A 1 81 ? 34.562 53.875 26.234 1 60.31 81 PRO A O 1
ATOM 627 N N . LEU A 1 82 ? 33.562 52.688 27.469 1 56.16 82 LEU A N 1
ATOM 628 C CA . LEU A 1 82 ? 32.594 53.75 27.828 1 56.16 82 LEU A CA 1
ATOM 629 C C . LEU A 1 82 ? 33.344 54.906 28.484 1 56.16 82 LEU A C 1
ATOM 631 O O . LEU A 1 82 ? 34.031 54.75 29.469 1 56.16 82 LEU A O 1
ATOM 635 N N . GLU A 1 83 ? 33.812 55.844 27.734 1 55.47 83 GLU A N 1
ATOM 636 C CA . GLU A 1 83 ? 34.344 57.062 28.344 1 55.47 83 GLU A CA 1
ATOM 637 C C . GLU A 1 83 ? 33.344 57.688 29.281 1 55.47 83 GLU A C 1
ATOM 639 O O . GLU A 1 83 ? 32.219 58.031 28.891 1 55.47 83 GLU A O 1
ATOM 644 N N . VAL A 1 84 ? 33.281 57.406 30.406 1 59 84 VAL A N 1
ATOM 645 C CA . VAL A 1 84 ? 32.531 58.094 31.453 1 59 84 VAL A CA 1
ATOM 646 C C . VAL A 1 84 ? 32.938 59.562 31.469 1 59 84 VAL A C 1
ATOM 648 O O . VAL A 1 84 ? 34.094 59.906 31.703 1 59 84 VAL A O 1
ATOM 651 N N . VAL A 1 85 ? 32.344 60.344 30.609 1 58.16 85 VAL A N 1
ATOM 652 C CA . VAL A 1 85 ? 32.531 61.781 30.766 1 58.16 85 VAL A CA 1
ATOM 653 C C . VAL A 1 85 ? 31.922 62.25 32.094 1 58.16 85 VAL A C 1
ATOM 655 O O . VAL A 1 85 ? 30.703 62.188 32.281 1 58.16 85 VAL A O 1
ATOM 658 N N . GLU A 1 86 ? 32.562 62.25 33.219 1 39.69 86 GLU A N 1
ATOM 659 C CA . GLU A 1 86 ? 32.25 63.188 34.312 1 39.69 86 GLU A CA 1
ATOM 660 C C . GLU A 1 86 ? 32.781 64.562 33.969 1 39.69 86 GLU A C 1
ATOM 662 O O . GLU A 1 86 ? 33.781 64.75 33.281 1 39.69 86 GLU A O 1
ATOM 667 N N . MET B 1 1 ? -19.953 -2.021 -14.5 1 92.44 1 MET B N 1
ATOM 668 C CA . MET B 1 1 ? -19.703 -1.6 -13.117 1 92.44 1 MET B CA 1
ATOM 669 C C . MET B 1 1 ? -20.406 -2.533 -12.133 1 92.44 1 MET B C 1
ATOM 671 O O . MET B 1 1 ? -21.484 -3.059 -12.43 1 92.44 1 MET B O 1
ATOM 675 N N . THR B 1 2 ? -19.734 -2.867 -11.062 1 94.81 2 THR B N 1
ATOM 676 C CA . THR B 1 2 ? -20.234 -3.729 -9.992 1 94.81 2 THR B CA 1
ATOM 677 C C . THR B 1 2 ? -20.25 -2.986 -8.664 1 94.81 2 THR B C 1
ATOM 679 O O . THR B 1 2 ? -19.25 -2.352 -8.289 1 94.81 2 THR B O 1
ATOM 682 N N . GLY B 1 3 ? -21.344 -3.037 -7.953 1 97 3 GLY B N 1
ATOM 683 C CA . GLY B 1 3 ? -21.469 -2.4 -6.652 1 97 3 GLY B CA 1
ATOM 684 C C . GLY B 1 3 ? -21.109 -3.322 -5.5 1 97 3 GLY B C 1
ATOM 685 O O . GLY B 1 3 ? -21.516 -4.484 -5.48 1 97 3 GLY B O 1
ATOM 686 N N . ILE B 1 4 ? -20.312 -2.787 -4.582 1 97.5 4 ILE B N 1
ATOM 687 C CA . ILE B 1 4 ? -20.094 -3.525 -3.342 1 97.5 4 ILE B CA 1
ATOM 688 C C . ILE B 1 4 ? -20.422 -2.631 -2.146 1 97.5 4 ILE B C 1
ATOM 690 O O . ILE B 1 4 ? -20.328 -1.405 -2.238 1 97.5 4 ILE B O 1
ATOM 694 N N . SER B 1 5 ? -20.828 -3.246 -1.047 1 97.75 5 SER B N 1
ATOM 695 C CA . SER B 1 5 ? -21.125 -2.553 0.203 1 97.75 5 SER B CA 1
ATOM 696 C C . SER B 1 5 ? -20.172 -2.994 1.312 1 97.75 5 SER B C 1
ATOM 698 O O . SER B 1 5 ? -19.922 -4.188 1.479 1 97.75 5 SER B O 1
ATOM 700 N N . LEU B 1 6 ? -19.703 -2.004 1.969 1 98.56 6 LEU B N 1
ATOM 701 C CA . LEU B 1 6 ? -18.812 -2.27 3.084 1 98.56 6 LEU B CA 1
ATOM 702 C C . LEU B 1 6 ? -19.375 -1.706 4.383 1 98.56 6 LEU B C 1
ATOM 704 O O . LEU B 1 6 ? -19.953 -0.618 4.395 1 98.56 6 LEU B O 1
ATOM 708 N N . ASN B 1 7 ? -19.219 -2.449 5.5 1 98 7 ASN B N 1
ATOM 709 C CA . ASN B 1 7 ? -19.5 -1.978 6.852 1 98 7 ASN B CA 1
ATOM 710 C C . ASN B 1 7 ? -18.219 -1.754 7.652 1 98 7 ASN B C 1
ATOM 712 O O . ASN B 1 7 ? -17.609 -2.709 8.141 1 98 7 ASN B O 1
ATOM 716 N N . LEU B 1 8 ? -17.906 -0.517 7.77 1 98.44 8 LEU B N 1
ATOM 717 C CA . LEU B 1 8 ? -16.656 -0.152 8.414 1 98.44 8 LEU B CA 1
ATOM 718 C C . LEU B 1 8 ? -16.859 0.129 9.898 1 98.44 8 LEU B C 1
ATOM 720 O O . LEU B 1 8 ? -17.844 0.783 10.273 1 98.44 8 LEU B O 1
ATOM 724 N N . PRO B 1 9 ? -15.898 -0.35 10.734 1 97.94 9 PRO B N 1
ATOM 725 C CA . PRO B 1 9 ? -15.883 0.197 12.094 1 97.94 9 PRO B CA 1
ATOM 726 C C . PRO B 1 9 ? -15.805 1.722 12.117 1 97.94 9 PRO B C 1
ATOM 728 O O . PRO B 1 9 ? -15.211 2.324 11.219 1 97.94 9 PRO B O 1
ATOM 731 N N . GLU B 1 10 ? -16.328 2.324 13.133 1 97.75 10 GLU B N 1
ATOM 732 C CA . GLU B 1 10 ? -16.438 3.779 13.219 1 97.75 10 GLU B CA 1
ATOM 733 C C . GLU B 1 10 ? -15.062 4.441 13.086 1 97.75 10 GLU B C 1
ATOM 735 O O . GLU B 1 10 ? -14.922 5.465 12.414 1 97.75 10 GLU B O 1
ATOM 740 N N . ASP B 1 11 ? -14.062 3.904 13.727 1 97.38 11 ASP B N 1
ATOM 741 C CA . ASP B 1 11 ? -12.727 4.492 13.695 1 97.38 11 ASP B CA 1
ATOM 742 C C . ASP B 1 11 ? -12.148 4.469 12.281 1 97.38 11 ASP B C 1
ATOM 744 O O . ASP B 1 11 ? -11.531 5.445 11.844 1 97.38 11 ASP B O 1
ATOM 748 N N . LEU B 1 12 ? -12.352 3.404 11.562 1 98 12 LEU B N 1
ATOM 749 C CA . LEU B 1 12 ? -11.875 3.287 10.188 1 98 12 LEU B CA 1
ATOM 750 C C . LEU B 1 12 ? -12.625 4.25 9.266 1 98 12 LEU B C 1
ATOM 752 O O . LEU B 1 12 ? -12.016 4.91 8.422 1 98 12 LEU B O 1
ATOM 756 N N . SER B 1 13 ? -13.945 4.238 9.438 1 98.31 13 SER B N 1
ATOM 757 C CA . SER B 1 13 ? -14.773 5.137 8.641 1 98.31 13 SER B CA 1
ATOM 758 C C . SER B 1 13 ? -14.367 6.594 8.852 1 98.31 13 SER B C 1
ATOM 760 O O . SER B 1 13 ? -14.242 7.355 7.895 1 98.31 13 SER B O 1
ATOM 762 N N . ASN B 1 14 ? -14.18 7 10.078 1 98.31 14 ASN B N 1
ATOM 763 C CA . ASN B 1 14 ? -13.773 8.359 10.398 1 98.31 14 ASN B CA 1
ATOM 764 C C . ASN B 1 14 ? -12.406 8.695 9.805 1 98.31 14 ASN B C 1
ATOM 766 O O . ASN B 1 14 ? -12.219 9.781 9.25 1 98.31 14 ASN B O 1
ATOM 770 N N . SER B 1 15 ? -11.5 7.773 9.93 1 98.44 15 SER B N 1
ATOM 771 C CA . SER B 1 15 ? -10.164 7.992 9.391 1 98.44 15 SER B CA 1
ATOM 772 C C . SER B 1 15 ? -10.195 8.117 7.871 1 98.44 15 SER B C 1
ATOM 774 O O . SER B 1 15 ? -9.516 8.969 7.297 1 98.44 15 SER B O 1
ATOM 776 N N . LEU B 1 16 ? -10.945 7.273 7.203 1 98.69 16 LEU B N 1
ATOM 777 C CA . LEU B 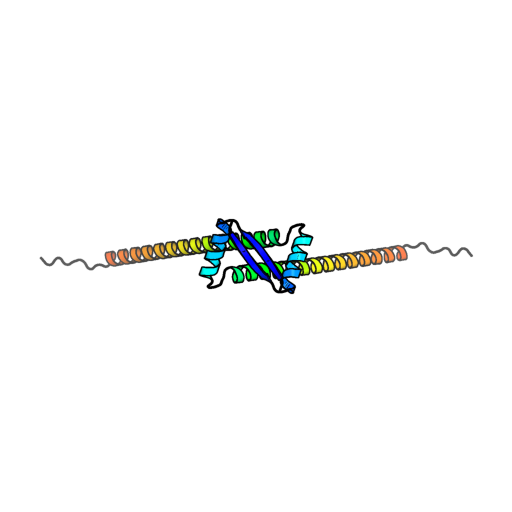1 16 ? -11.086 7.332 5.754 1 98.69 16 LEU B CA 1
ATOM 778 C C . LEU B 1 16 ? -11.703 8.656 5.32 1 98.69 16 LEU B C 1
ATOM 780 O O . LEU B 1 16 ? -11.258 9.258 4.34 1 98.69 16 LEU B O 1
ATOM 784 N N . ALA B 1 17 ? -12.688 9.172 6.055 1 98.44 17 ALA B N 1
ATOM 785 C CA . ALA B 1 17 ? -13.336 10.445 5.77 1 98.44 17 ALA B CA 1
ATOM 786 C C . ALA B 1 17 ? -12.352 11.609 5.934 1 98.44 17 ALA B C 1
ATOM 788 O O . ALA B 1 17 ? -12.312 12.516 5.102 1 98.44 17 ALA B O 1
ATOM 789 N N . ASP B 1 18 ? -11.609 11.555 7.027 1 98.12 18 ASP B N 1
ATOM 790 C CA . ASP B 1 18 ? -10.609 12.594 7.281 1 98.12 18 ASP B CA 1
ATOM 791 C C . ASP B 1 18 ? -9.57 12.641 6.164 1 98.12 18 ASP B C 1
ATOM 793 O O . ASP B 1 18 ? -9.219 13.719 5.684 1 98.12 18 ASP B O 1
ATOM 797 N N . LEU B 1 19 ? -9.109 11.445 5.727 1 98.38 19 LEU B N 1
ATOM 798 C CA . LEU B 1 19 ? -8.117 11.367 4.664 1 98.38 19 LEU B CA 1
ATOM 799 C C . LEU B 1 19 ? -8.703 11.852 3.34 1 98.38 19 LEU B C 1
ATOM 801 O O . LEU B 1 19 ? -8.023 12.547 2.574 1 98.38 19 LEU B O 1
ATOM 805 N N . ALA B 1 20 ? -9.93 11.469 3.045 1 98.56 20 ALA B N 1
ATOM 806 C CA . ALA B 1 20 ? -10.586 11.93 1.825 1 98.56 20 ALA B CA 1
ATOM 807 C C . ALA B 1 20 ? -10.688 13.453 1.795 1 98.56 20 ALA B C 1
ATOM 809 O O . ALA B 1 20 ? -10.406 14.078 0.772 1 98.56 20 ALA B O 1
ATOM 810 N N . LYS B 1 21 ? -11.031 14.086 2.975 1 97.94 21 LYS B N 1
ATOM 811 C CA . LYS B 1 21 ? -11.148 15.531 3.111 1 97.94 21 LYS B CA 1
ATOM 812 C C . LYS B 1 21 ? -9.805 16.219 2.877 1 97.94 21 LYS B C 1
ATOM 814 O O . LYS B 1 21 ? -9.734 17.219 2.156 1 97.94 21 LYS B O 1
ATOM 819 N N . ILE B 1 22 ? -8.781 15.688 3.418 1 95.81 22 ILE B N 1
ATOM 820 C CA . ILE B 1 22 ? -7.438 16.234 3.287 1 95.81 22 ILE B CA 1
ATOM 821 C C . ILE B 1 22 ? -7.012 16.219 1.82 1 95.81 22 ILE B C 1
ATOM 823 O O . ILE B 1 22 ? -6.332 17.125 1.351 1 95.81 22 ILE B O 1
ATOM 827 N N . ASN B 1 23 ? -7.473 15.148 1.093 1 94.88 23 ASN B N 1
ATOM 828 C CA . ASN B 1 23 ? -7.07 14.953 -0.296 1 94.88 23 ASN B CA 1
ATOM 829 C C . ASN B 1 23 ? -8.07 15.586 -1.263 1 94.88 23 ASN B C 1
ATOM 831 O O . ASN B 1 23 ? -7.871 15.539 -2.479 1 94.88 23 ASN B O 1
ATOM 835 N N . GLY B 1 24 ? -9.18 16.203 -0.762 1 97 24 GLY B N 1
ATOM 836 C CA . GLY B 1 24 ? -10.188 16.844 -1.585 1 97 24 GLY B CA 1
ATOM 837 C C . GLY B 1 24 ? -10.992 15.875 -2.426 1 97 24 GLY B C 1
ATOM 838 O O . GLY B 1 24 ? -11.328 16.172 -3.574 1 97 24 GLY B O 1
ATOM 839 N N . GLN B 1 25 ? -11.211 14.773 -1.992 1 97.62 25 GLN B N 1
ATOM 840 C CA . GLN B 1 25 ? -11.969 13.75 -2.711 1 97.62 25 GLN B CA 1
ATOM 841 C C . GLN B 1 25 ? -13.117 13.211 -1.859 1 97.62 25 GLN B C 1
ATOM 843 O O . GLN B 1 25 ? -13.211 13.531 -0.671 1 97.62 25 GLN B O 1
ATOM 848 N N . THR B 1 26 ? -13.961 12.5 -2.484 1 98 26 THR B N 1
ATOM 849 C CA . THR B 1 26 ? -15.008 11.805 -1.739 1 98 26 THR B CA 1
ATOM 850 C C . THR B 1 26 ? -14.469 10.516 -1.124 1 98 26 THR B C 1
ATOM 852 O O . THR B 1 26 ? -13.484 9.953 -1.604 1 98 26 THR B O 1
ATOM 855 N N . VAL B 1 27 ? -15 10.078 -0.152 1 98.25 27 VAL B N 1
ATOM 856 C CA . VAL B 1 27 ? -14.648 8.828 0.517 1 98.25 27 VAL B CA 1
ATOM 857 C C . VAL B 1 27 ? -14.672 7.684 -0.488 1 98.25 27 VAL B C 1
ATOM 859 O O . VAL B 1 27 ? -13.75 6.859 -0.521 1 98.25 27 VAL B O 1
ATOM 862 N N . SER B 1 28 ? -15.711 7.574 -1.29 1 98 28 SER B N 1
ATOM 863 C CA . SER B 1 28 ? -15.836 6.484 -2.252 1 98 28 SER B CA 1
ATOM 864 C C . SER B 1 28 ? -14.719 6.527 -3.287 1 98 28 SER B C 1
ATOM 866 O O . SER B 1 28 ? -14.188 5.484 -3.674 1 98 28 SER B O 1
ATOM 868 N N . TYR B 1 29 ? -14.422 7.719 -3.762 1 97.69 29 TYR B N 1
ATOM 869 C CA . TYR B 1 29 ? -13.336 7.855 -4.727 1 97.69 29 TYR B CA 1
ATOM 870 C C . TYR B 1 29 ? -12.016 7.391 -4.129 1 97.69 29 TYR B C 1
ATOM 872 O O . TYR B 1 29 ? -11.281 6.617 -4.75 1 97.69 29 TYR B O 1
ATOM 880 N N . LEU B 1 30 ? -11.664 7.836 -2.922 1 98.62 30 LEU B N 1
ATOM 881 C CA . LEU B 1 30 ? -10.422 7.426 -2.266 1 98.62 30 LEU B CA 1
ATOM 882 C C . LEU B 1 30 ? -10.391 5.918 -2.057 1 98.62 30 LEU B C 1
ATOM 884 O O . LEU B 1 30 ? -9.375 5.27 -2.324 1 98.62 30 LEU B O 1
ATOM 888 N N . ALA B 1 31 ? -11.461 5.367 -1.558 1 98.81 31 ALA B N 1
ATOM 889 C CA . ALA B 1 31 ? -11.539 3.928 -1.321 1 98.81 31 ALA B CA 1
ATOM 890 C C . ALA B 1 31 ? -11.273 3.145 -2.602 1 98.81 31 ALA B C 1
ATOM 892 O O . ALA B 1 31 ? -10.5 2.184 -2.598 1 98.81 31 ALA B O 1
ATOM 893 N N . MET B 1 32 ? -11.875 3.549 -3.732 1 98.44 32 MET B N 1
ATOM 894 C CA . MET B 1 32 ? -11.672 2.857 -5.004 1 98.44 32 MET B CA 1
ATOM 895 C C . MET B 1 32 ? -10.227 2.988 -5.469 1 98.44 32 MET B C 1
ATOM 897 O O . MET B 1 32 ? -9.656 2.041 -6.016 1 98.44 32 MET B O 1
ATOM 901 N N . ASP B 1 33 ? -9.727 4.133 -5.277 1 98.19 33 ASP B N 1
ATOM 902 C CA . ASP B 1 33 ? -8.344 4.367 -5.668 1 98.19 33 ASP B CA 1
ATOM 903 C C . ASP B 1 33 ? -7.391 3.477 -4.871 1 98.19 33 ASP B C 1
ATOM 905 O O . ASP B 1 33 ? -6.434 2.93 -5.426 1 98.19 33 ASP B O 1
ATOM 909 N N . VAL B 1 34 ? -7.57 3.346 -3.582 1 98.81 34 VAL B N 1
ATOM 910 C CA . VAL B 1 34 ? -6.773 2.488 -2.709 1 98.81 34 VAL B CA 1
ATOM 911 C C . VAL B 1 34 ? -6.879 1.038 -3.172 1 98.81 34 VAL B C 1
ATOM 913 O O . VAL B 1 34 ? -5.867 0.341 -3.285 1 98.81 34 VAL B O 1
ATOM 916 N N . LEU B 1 35 ? -8.078 0.581 -3.463 1 98.88 35 LEU B N 1
ATOM 917 C CA . LEU B 1 35 ? -8.281 -0.786 -3.934 1 98.88 35 LEU B CA 1
ATOM 918 C C . LEU B 1 35 ? -7.598 -1.002 -5.281 1 98.88 35 LEU B C 1
ATOM 920 O O . LEU B 1 35 ? -6.992 -2.053 -5.512 1 98.88 35 LEU B O 1
ATOM 924 N N . ARG B 1 36 ? -7.727 -0.024 -6.195 1 98.62 36 ARG B N 1
ATOM 925 C CA . ARG B 1 36 ? -7.047 -0.101 -7.484 1 98.62 36 ARG B CA 1
ATOM 926 C C . ARG B 1 36 ? -5.539 -0.252 -7.301 1 98.62 36 ARG B C 1
ATOM 928 O O . ARG B 1 36 ? -4.91 -1.09 -7.953 1 98.62 36 ARG B O 1
ATOM 935 N N . GLY B 1 37 ? -5.004 0.539 -6.457 1 98.62 37 GLY B N 1
ATOM 936 C CA . GLY B 1 37 ? -3.58 0.455 -6.184 1 98.62 37 GLY B CA 1
ATOM 937 C C . GLY B 1 37 ? -3.156 -0.89 -5.625 1 98.62 37 GLY B C 1
ATOM 938 O O . GLY B 1 37 ? -2.125 -1.437 -6.02 1 98.62 37 GLY B O 1
ATOM 939 N N . TYR B 1 38 ? -3.895 -1.355 -4.672 1 98.62 38 TYR B N 1
ATOM 940 C CA . TYR B 1 38 ? -3.627 -2.666 -4.09 1 98.62 38 TYR B CA 1
ATOM 941 C C . TYR B 1 38 ? -3.639 -3.75 -5.164 1 98.62 38 TYR B C 1
ATOM 943 O O . TYR B 1 38 ? -2.73 -4.582 -5.223 1 98.62 38 TYR B O 1
ATOM 951 N N . ILE B 1 39 ? -4.641 -3.746 -6.047 1 98.75 39 ILE B N 1
ATOM 952 C CA . ILE B 1 39 ? -4.797 -4.754 -7.086 1 98.75 39 ILE B CA 1
ATOM 953 C C . ILE B 1 39 ? -3.625 -4.676 -8.062 1 98.75 39 ILE B C 1
ATOM 955 O O . ILE B 1 39 ? -3.045 -5.703 -8.43 1 98.75 39 ILE B O 1
ATOM 959 N N . GLU B 1 40 ? -3.258 -3.463 -8.531 1 98.38 40 GLU B N 1
ATOM 960 C CA . GLU B 1 40 ? -2.131 -3.275 -9.438 1 98.38 40 GLU B CA 1
ATOM 961 C C . GLU B 1 40 ? -0.832 -3.779 -8.812 1 98.38 40 GLU B C 1
ATOM 963 O O . GLU B 1 40 ? -0.01 -4.398 -9.492 1 98.38 40 GLU B O 1
ATOM 968 N N . HIS B 1 41 ? -0.672 -3.502 -7.516 1 98.31 41 HIS B N 1
ATOM 969 C CA . HIS B 1 41 ? 0.494 -3.98 -6.781 1 98.31 41 HIS B CA 1
ATOM 970 C C . HIS B 1 41 ? 0.543 -5.504 -6.758 1 98.31 41 HIS B C 1
ATOM 972 O O . HIS B 1 41 ? 1.588 -6.102 -7.031 1 98.31 41 HIS B O 1
ATOM 978 N N . GLU B 1 42 ? -0.615 -6.145 -6.367 1 98 42 GLU B N 1
ATOM 979 C CA . GLU B 1 42 ? -0.673 -7.602 -6.324 1 98 42 GLU B CA 1
ATOM 980 C C . GLU B 1 42 ? -0.397 -8.211 -7.695 1 98 42 GLU B C 1
ATOM 982 O O . GLU B 1 42 ? 0.301 -9.219 -7.809 1 98 42 GLU B O 1
ATOM 987 N N . LYS B 1 43 ? -0.909 -7.676 -8.812 1 97.5 43 LYS B N 1
ATOM 988 C CA . LYS B 1 43 ? -0.669 -8.156 -10.164 1 97.5 43 LYS B CA 1
ATOM 989 C C . LYS B 1 43 ? 0.812 -8.078 -10.523 1 97.5 43 LYS B C 1
ATOM 991 O O . LYS B 1 43 ? 1.366 -9.008 -11.109 1 97.5 43 LYS B O 1
ATOM 996 N N . THR B 1 44 ? 1.413 -6.926 -10.195 1 98.38 44 THR B N 1
ATOM 997 C CA . THR B 1 44 ? 2.832 -6.727 -10.469 1 98.38 44 THR B CA 1
ATOM 998 C C . THR B 1 44 ? 3.678 -7.754 -9.719 1 98.38 44 THR B C 1
ATOM 1000 O O . THR B 1 44 ? 4.559 -8.383 -10.305 1 98.38 44 THR B O 1
ATOM 1003 N N . LEU B 1 45 ? 3.395 -7.941 -8.422 1 97.62 45 LEU B N 1
ATOM 1004 C CA . LEU B 1 45 ? 4.141 -8.891 -7.598 1 97.62 45 LEU B CA 1
ATOM 1005 C C . LEU B 1 45 ? 3.979 -10.312 -8.133 1 97.62 45 LEU B C 1
ATOM 1007 O O . LEU B 1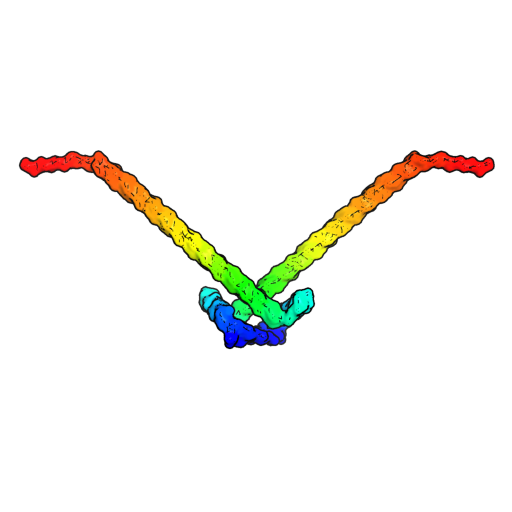 45 ? 4.957 -11.055 -8.234 1 97.62 45 LEU B O 1
ATOM 1011 N N . ASN B 1 46 ? 2.73 -10.664 -8.406 1 97 46 ASN B N 1
ATOM 1012 C CA . ASN B 1 46 ? 2.488 -12.008 -8.922 1 97 46 ASN B CA 1
ATOM 1013 C C . ASN B 1 46 ? 3.219 -12.242 -10.242 1 97 46 ASN B C 1
ATOM 1015 O O . ASN B 1 46 ? 3.75 -13.328 -10.477 1 97 46 ASN B O 1
ATOM 1019 N N . ALA B 1 47 ? 3.262 -11.297 -11.125 1 97.06 47 ALA B N 1
ATOM 1020 C CA . ALA B 1 47 ? 3.961 -11.398 -12.406 1 97.06 47 ALA B CA 1
ATOM 1021 C C . ALA B 1 47 ? 5.465 -11.562 -12.195 1 97.06 47 ALA B C 1
ATOM 1023 O O . ALA B 1 47 ? 6.113 -12.344 -12.891 1 97.06 47 ALA B O 1
ATOM 1024 N N . GLN B 1 48 ? 5.961 -10.805 -11.219 1 98.12 48 GLN B N 1
ATOM 1025 C CA . GLN B 1 48 ? 7.387 -10.883 -10.906 1 98.12 48 GLN B CA 1
ATOM 1026 C C . GLN B 1 48 ? 7.75 -12.25 -10.336 1 98.12 48 GLN B C 1
ATOM 1028 O O . GLN B 1 48 ? 8.797 -12.812 -10.664 1 98.12 48 GLN B O 1
ATOM 1033 N N . ILE B 1 49 ? 6.902 -12.766 -9.516 1 97.62 49 ILE B N 1
ATOM 1034 C CA . ILE B 1 49 ? 7.125 -14.078 -8.93 1 97.62 49 ILE B CA 1
ATOM 1035 C C . ILE B 1 49 ? 7.09 -15.148 -10.016 1 97.62 49 ILE B C 1
ATOM 1037 O O . ILE B 1 49 ? 7.938 -16.047 -10.039 1 97.62 49 ILE B O 1
ATOM 1041 N N . GLU B 1 50 ? 6.145 -15.07 -10.836 1 96.88 50 GLU B N 1
ATOM 1042 C CA . GLU B 1 50 ? 6.035 -16.016 -11.938 1 96.88 50 GLU B CA 1
ATOM 1043 C C . GLU B 1 50 ? 7.277 -15.992 -12.82 1 96.88 50 GLU B C 1
ATOM 1045 O O . GLU B 1 50 ? 7.789 -17.031 -13.219 1 96.88 50 GLU B O 1
ATOM 1050 N N . LEU B 1 51 ? 7.762 -14.773 -13.133 1 96.88 51 LEU B N 1
ATOM 1051 C CA . LEU B 1 51 ? 8.969 -14.625 -13.938 1 96.88 51 LEU B CA 1
ATOM 1052 C C . LEU B 1 51 ? 10.18 -15.227 -13.227 1 96.88 51 LEU B C 1
ATOM 1054 O O . LEU B 1 51 ? 11.023 -15.859 -13.859 1 96.88 51 LEU B O 1
ATOM 1058 N N . ALA B 1 52 ? 10.203 -14.961 -11.938 1 96.56 52 ALA B N 1
ATOM 1059 C CA . ALA B 1 52 ? 11.305 -15.484 -11.133 1 96.56 52 ALA B CA 1
ATOM 1060 C C . ALA B 1 52 ? 11.297 -17.016 -11.109 1 96.56 52 ALA B C 1
ATOM 1062 O O . ALA B 1 52 ? 12.352 -17.641 -11.18 1 96.56 52 ALA B O 1
ATOM 1063 N N . VAL B 1 53 ? 10.211 -17.578 -11.023 1 96.69 53 VAL B N 1
ATOM 1064 C CA . VAL B 1 53 ? 10.047 -19.031 -11.008 1 96.69 53 VAL B CA 1
ATOM 1065 C C . VAL B 1 53 ? 10.453 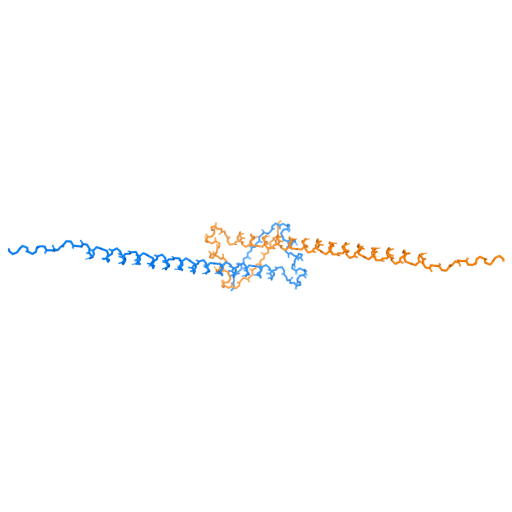-19.609 -12.367 1 96.69 53 VAL B C 1
ATOM 1067 O O . VAL B 1 53 ? 11.141 -20.641 -12.43 1 96.69 53 VAL B O 1
ATOM 1070 N N . GLU B 1 54 ? 9.969 -18.938 -13.398 1 95.56 54 GLU B N 1
ATOM 1071 C CA . GLU B 1 54 ? 10.32 -19.391 -14.742 1 95.56 54 GLU B CA 1
ATOM 1072 C C . GLU B 1 54 ? 11.836 -19.344 -14.961 1 95.56 54 GLU B C 1
ATOM 1074 O O . GLU B 1 54 ? 12.406 -20.266 -15.539 1 95.56 54 GLU B O 1
ATOM 1079 N N . GLU B 1 55 ? 12.453 -18.281 -14.523 1 94.75 55 GLU B N 1
ATOM 1080 C CA . GLU B 1 55 ? 13.906 -18.141 -14.656 1 94.75 55 GLU B CA 1
ATOM 1081 C C . GLU B 1 55 ? 14.641 -19.188 -13.844 1 94.75 55 GLU B C 1
ATOM 1083 O O . GLU B 1 55 ? 15.633 -19.766 -14.305 1 94.75 55 GLU B O 1
ATOM 1088 N N . ALA B 1 56 ? 14.234 -19.516 -12.648 1 93.75 56 ALA B N 1
ATOM 1089 C CA . ALA B 1 56 ? 14.82 -20.562 -11.812 1 93.75 56 ALA B CA 1
ATOM 1090 C C . ALA B 1 56 ? 14.672 -21.938 -12.461 1 93.75 56 ALA B C 1
ATOM 1092 O O . ALA B 1 56 ? 15.602 -22.75 -12.414 1 93.75 56 ALA B O 1
ATOM 1093 N N . ASP B 1 57 ? 13.57 -22.125 -13.039 1 92.75 57 ASP B N 1
ATOM 1094 C CA . ASP B 1 57 ? 13.297 -23.391 -13.703 1 92.75 57 ASP B CA 1
ATOM 1095 C C . ASP B 1 57 ? 14.188 -23.562 -14.938 1 92.75 57 ASP B C 1
ATOM 1097 O O . ASP B 1 57 ? 14.672 -24.672 -15.211 1 92.75 57 ASP B O 1
ATOM 1101 N N . GLN B 1 58 ? 14.336 -22.516 -15.625 1 90.75 58 GLN B N 1
ATOM 1102 C CA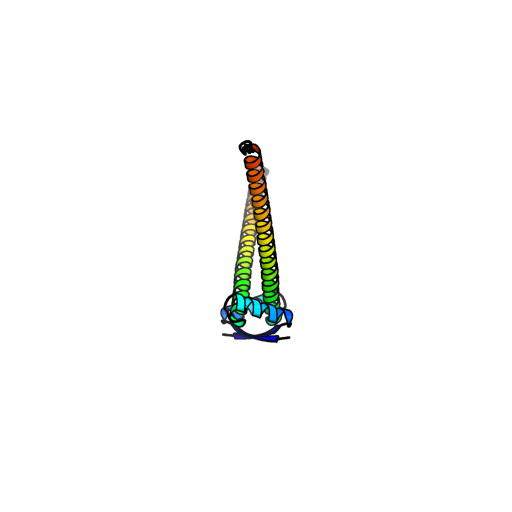 . GLN B 1 58 ? 15.211 -22.562 -16.797 1 90.75 58 GLN B CA 1
ATOM 1103 C C . GLN B 1 58 ? 16.672 -22.75 -16.391 1 90.75 58 GLN B C 1
ATOM 1105 O O . GLN B 1 58 ? 17.406 -23.469 -17.062 1 90.75 58 GLN B O 1
ATOM 1110 N N . GLY B 1 59 ? 17 -22.078 -15.367 1 89 59 GLY B N 1
ATOM 1111 C CA . GLY B 1 59 ? 18.344 -22.281 -14.859 1 89 59 GLY B CA 1
ATOM 1112 C C . GLY B 1 59 ? 18.594 -23.703 -14.391 1 89 59 GLY B C 1
ATOM 1113 O O . GLY B 1 59 ? 19.656 -24.281 -14.664 1 89 59 GLY B O 1
ATOM 1114 N N . LYS B 1 60 ? 17.812 -24.266 -13.719 1 87.56 60 LYS B N 1
ATOM 1115 C CA . LYS B 1 60 ? 17.906 -25.656 -13.258 1 87.56 60 LYS B CA 1
ATOM 1116 C C . LYS B 1 60 ? 17.938 -26.625 -14.438 1 87.56 60 LYS B C 1
ATOM 1118 O O . LYS B 1 60 ? 18.75 -27.562 -14.461 1 87.56 60 LYS B O 1
ATOM 1123 N N . PHE B 1 61 ? 17.156 -26.391 -15.383 1 87.25 61 PHE B N 1
ATOM 1124 C CA . PHE B 1 61 ? 17.109 -27.234 -16.562 1 87.25 61 PHE B CA 1
ATOM 1125 C C . PHE B 1 61 ? 18.422 -27.172 -17.344 1 87.25 61 PHE B C 1
ATOM 1127 O O . PHE B 1 61 ? 18.922 -28.188 -17.828 1 87.25 61 PHE B O 1
ATOM 1134 N N . ALA B 1 62 ? 19.047 -26.047 -17.406 1 87.44 62 ALA B N 1
ATOM 1135 C CA . ALA B 1 62 ? 20.312 -25.875 -18.094 1 87.44 62 ALA B CA 1
ATOM 1136 C C . ALA B 1 62 ? 21.438 -26.609 -17.375 1 87.44 62 ALA B C 1
ATOM 1138 O O . ALA B 1 62 ? 22.266 -27.266 -18.016 1 87.44 62 ALA B O 1
ATOM 1139 N N . THR B 1 63 ? 21.422 -26.578 -16.188 1 85.19 63 THR B N 1
ATOM 1140 C CA . THR B 1 63 ? 22.453 -27.25 -15.391 1 85.19 63 THR B CA 1
ATOM 1141 C C . THR B 1 63 ? 22.297 -28.766 -15.492 1 85.19 63 THR B C 1
ATOM 1143 O O . THR B 1 63 ? 23.297 -29.484 -15.633 1 85.19 63 THR B O 1
ATOM 1146 N N . ASP B 1 64 ? 21.047 -29.25 -15.469 1 88 64 ASP B N 1
ATOM 1147 C CA . ASP B 1 64 ? 20.797 -30.688 -15.586 1 88 64 ASP B CA 1
ATOM 1148 C C . ASP B 1 64 ? 21.234 -31.219 -16.938 1 88 64 ASP B C 1
ATOM 1150 O O . ASP B 1 64 ? 21.844 -32.281 -17.031 1 88 64 ASP B O 1
ATOM 1154 N N . ASP B 1 65 ? 21 -30.516 -17.891 1 87.31 65 ASP B N 1
ATOM 1155 C CA . ASP B 1 65 ? 21.406 -30.891 -19.234 1 87.31 65 ASP B CA 1
ATOM 1156 C C . ASP B 1 65 ? 22.922 -30.891 -19.391 1 87.31 65 ASP B C 1
ATOM 1158 O O . ASP B 1 65 ? 23.5 -31.766 -20.031 1 87.31 65 ASP B O 1
ATOM 1162 N N . GLN B 1 66 ? 23.531 -29.828 -18.797 1 88.38 66 GLN B N 1
ATOM 1163 C CA . GLN B 1 66 ? 25 -29.734 -18.828 1 88.38 66 GLN B CA 1
ATOM 1164 C C . GLN B 1 66 ? 25.625 -30.891 -18.062 1 88.38 66 GLN B C 1
ATOM 1166 O O . GLN B 1 66 ? 26.625 -31.469 -18.516 1 88.38 66 GLN B O 1
ATOM 1171 N N . ILE B 1 67 ? 25.109 -31.297 -16.953 1 89.38 67 ILE B N 1
ATOM 1172 C CA . ILE B 1 67 ? 25.609 -32.406 -16.141 1 89.38 67 ILE B CA 1
ATOM 1173 C C . ILE B 1 67 ? 25.406 -33.719 -16.906 1 89.38 67 ILE B C 1
ATOM 1175 O O . ILE B 1 67 ? 26.312 -34.562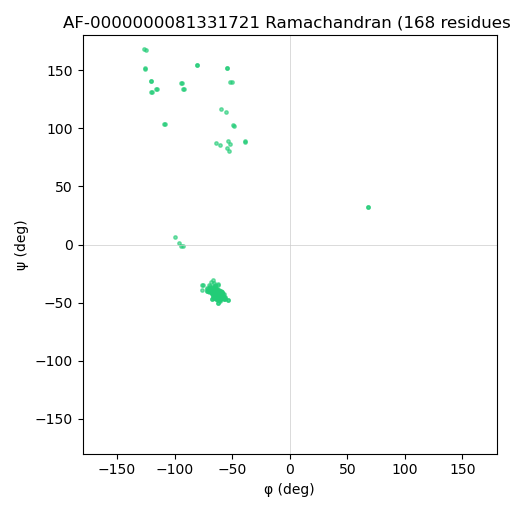 -16.969 1 89.38 67 ILE B O 1
ATOM 1179 N N . ALA B 1 68 ? 24.297 -33.906 -17.547 1 89.88 68 ALA B N 1
ATOM 1180 C CA . ALA B 1 68 ? 24 -35.125 -18.328 1 89.88 68 ALA B CA 1
ATOM 1181 C C . ALA B 1 68 ? 24.953 -35.219 -19.531 1 89.88 68 ALA B C 1
ATOM 1183 O O . ALA B 1 68 ? 25.453 -36.312 -19.828 1 89.88 68 ALA B O 1
ATOM 1184 N N . ALA B 1 69 ? 25.234 -34.031 -20.062 1 88.75 69 ALA B N 1
ATOM 1185 C CA . ALA B 1 69 ? 26.156 -34 -21.188 1 88.75 69 ALA B CA 1
ATOM 1186 C C . ALA B 1 69 ? 27.562 -34.375 -20.766 1 88.75 69 ALA B C 1
ATOM 1188 O O . ALA B 1 69 ? 28.266 -35.094 -21.469 1 88.75 69 ALA B O 1
ATOM 1189 N N . MET B 1 70 ? 28.016 -33.938 -19.578 1 86.94 70 MET B N 1
ATOM 1190 C CA . MET B 1 70 ? 29.344 -34.219 -19.062 1 86.94 70 MET B CA 1
ATOM 1191 C C . MET B 1 70 ? 29.484 -35.688 -18.703 1 86.94 70 MET B C 1
ATOM 1193 O O . MET B 1 70 ? 30.5 -36.312 -18.969 1 86.94 70 MET B O 1
ATOM 1197 N N . ARG B 1 71 ? 28.453 -36.344 -18.203 1 88.81 71 ARG B N 1
ATOM 1198 C CA . ARG B 1 71 ? 28.453 -37.75 -17.844 1 88.81 71 ARG B CA 1
ATOM 1199 C C . ARG B 1 71 ? 28.469 -38.625 -19.094 1 88.81 71 ARG B C 1
ATOM 1201 O O . ARG B 1 71 ? 29.188 -39.625 -19.141 1 88.81 71 ARG B O 1
ATOM 1208 N N . ALA B 1 72 ? 27.828 -38.281 -20.078 1 88.06 72 ALA B N 1
ATOM 1209 C CA . ALA B 1 72 ? 27.797 -39.031 -21.344 1 88.06 72 ALA B CA 1
ATOM 1210 C C . ALA B 1 72 ? 29.156 -39 -22.016 1 88.06 72 ALA B C 1
ATOM 1212 O O . ALA B 1 72 ? 29.594 -40.031 -22.578 1 88.06 72 ALA B O 1
ATOM 1213 N N . ARG B 1 73 ? 29.906 -38 -21.859 1 85.88 73 ARG B N 1
ATOM 1214 C CA . ARG B 1 73 ? 31.234 -37.875 -22.453 1 85.88 73 ARG B CA 1
ATOM 1215 C C . ARG B 1 73 ? 32.25 -38.719 -21.719 1 85.88 73 ARG B C 1
ATOM 1217 O O . ARG B 1 73 ? 33.094 -39.375 -22.328 1 85.88 73 ARG B O 1
ATOM 1224 N N . ARG B 1 74 ? 32.125 -38.844 -20.438 1 82.88 74 ARG B N 1
ATOM 1225 C CA . ARG B 1 74 ? 33.031 -39.656 -19.625 1 82.88 74 ARG B CA 1
ATOM 1226 C C . ARG B 1 74 ? 32.812 -41.156 -19.859 1 82.88 74 ARG B C 1
ATOM 1228 O O . ARG B 1 74 ? 33.781 -41.906 -19.953 1 82.88 74 ARG B O 1
ATOM 1235 N N . TRP B 1 75 ? 31.656 -41.531 -19.984 1 80.5 75 TRP B N 1
ATOM 1236 C CA . TRP B 1 75 ? 31.359 -42.938 -20.234 1 80.5 75 TRP B CA 1
ATOM 1237 C C . TRP B 1 75 ? 31.797 -43.344 -21.641 1 80.5 75 TRP B C 1
ATOM 1239 O O . TRP B 1 75 ? 32.312 -44.469 -21.844 1 80.5 75 TRP B O 1
ATOM 1249 N N . SER B 1 76 ? 31.656 -42.562 -22.531 1 80.31 76 SER B N 1
ATOM 1250 C CA . SER B 1 76 ? 32.094 -42.812 -23.906 1 80.31 76 SER B CA 1
ATOM 1251 C C . SER B 1 76 ? 33.625 -42.938 -23.984 1 80.31 76 SER B C 1
ATOM 1253 O O . SER B 1 76 ? 34.156 -43.75 -24.75 1 80.31 76 SER B O 1
ATOM 1255 N N . ARG B 1 77 ? 34.219 -42.219 -23.203 1 77.19 77 ARG B N 1
ATOM 1256 C CA . ARG B 1 77 ? 35.688 -42.25 -23.203 1 77.19 77 ARG B CA 1
ATOM 1257 C C . ARG B 1 77 ? 36.219 -43.5 -22.531 1 77.19 77 ARG B C 1
ATOM 1259 O O . ARG B 1 77 ? 37.25 -44.031 -22.906 1 77.19 77 ARG B O 1
ATOM 1266 N N . ASN B 1 78 ? 35.656 -44.125 -21.484 1 66.31 78 ASN B N 1
ATOM 1267 C CA . ASN B 1 78 ? 36.125 -45.281 -20.75 1 66.31 78 ASN B CA 1
ATOM 1268 C C . ASN B 1 78 ? 35.406 -46.562 -21.219 1 66.31 78 ASN B C 1
ATOM 1270 O O . ASN B 1 78 ? 35.531 -47.594 -20.594 1 66.31 78 ASN B O 1
ATOM 1274 N N . ALA B 1 79 ? 34.625 -46.562 -22.203 1 68.69 79 ALA B N 1
ATOM 1275 C CA . ALA B 1 79 ? 33.938 -47.75 -22.688 1 68.69 79 ALA B CA 1
ATOM 1276 C C . ALA B 1 79 ? 34.969 -48.812 -23.109 1 68.69 79 ALA B C 1
ATOM 1278 O O . ALA B 1 79 ? 35.938 -48.5 -23.812 1 68.69 79 ALA B O 1
ATOM 1279 N N . PRO B 1 80 ? 35.062 -50.062 -22.469 1 63.47 80 PRO B N 1
ATOM 1280 C CA . PRO B 1 80 ? 35.969 -51.125 -22.922 1 63.47 80 PRO B CA 1
ATOM 1281 C C . PRO B 1 80 ? 35.812 -51.438 -24.406 1 63.47 80 PRO B C 1
ATOM 1283 O O . PRO B 1 80 ? 34.75 -51.25 -24.984 1 63.47 80 PRO B O 1
ATOM 1286 N N . PRO B 1 81 ? 37 -51.688 -25.141 1 60.56 81 PRO B N 1
ATOM 1287 C CA . PRO B 1 81 ? 36.906 -52.062 -26.547 1 60.56 81 PRO B CA 1
ATOM 1288 C C . PRO B 1 81 ? 35.906 -53.188 -26.812 1 60.56 81 PRO B C 1
ATOM 1290 O O . PRO B 1 81 ? 35.812 -54.125 -26.016 1 60.56 81 PRO B O 1
ATOM 1293 N N . LEU B 1 82 ? 34.812 -52.906 -27.281 1 56.94 82 LEU B N 1
ATOM 1294 C CA . LEU B 1 82 ? 33.906 -53.969 -27.672 1 56.94 82 LEU B CA 1
ATOM 1295 C C . LEU B 1 82 ? 34.656 -55.125 -28.328 1 56.94 82 LEU B C 1
ATOM 1297 O O . LEU B 1 82 ? 35.375 -54.938 -29.297 1 56.94 82 LEU B O 1
ATOM 1301 N N . GLU B 1 83 ? 35.125 -56.062 -27.594 1 55.88 83 GLU B N 1
ATOM 1302 C CA . GLU B 1 83 ? 35.688 -57.25 -28.219 1 55.88 83 GLU B CA 1
ATOM 1303 C C . GLU B 1 83 ? 34.719 -57.875 -29.234 1 55.88 83 GLU B C 1
ATOM 1305 O O . GLU B 1 83 ? 33.594 -58.188 -28.891 1 55.88 83 GLU B O 1
ATOM 1310 N N . VAL B 1 84 ? 34.719 -57.5 -30.312 1 58.81 84 VAL B N 1
ATOM 1311 C CA . VAL B 1 84 ? 34.031 -58.156 -31.406 1 58.81 84 VAL B CA 1
ATOM 1312 C C . VAL B 1 84 ? 34.438 -59.625 -31.469 1 58.81 84 VAL B C 1
ATOM 1314 O O . VAL B 1 84 ? 35.594 -59.938 -31.688 1 58.81 84 VAL B O 1
ATOM 1317 N N . VAL B 1 85 ? 33.844 -60.438 -30.641 1 58.44 85 VAL B N 1
ATOM 1318 C CA . VAL B 1 85 ? 34.031 -61.875 -30.844 1 58.44 85 VAL B CA 1
ATOM 1319 C C . VAL B 1 85 ? 33.5 -62.281 -32.219 1 58.44 85 VAL B C 1
ATOM 1321 O O . VAL B 1 85 ? 32.281 -62.188 -32.438 1 58.44 85 VAL B O 1
ATOM 1324 N N . GLU B 1 86 ? 34.188 -62.219 -33.312 1 39.31 86 GLU B N 1
ATOM 1325 C CA . GLU B 1 86 ? 33.969 -63.125 -34.438 1 39.31 86 GLU B CA 1
ATOM 1326 C C . GLU B 1 86 ? 34.469 -64.5 -34.094 1 39.31 86 GLU B C 1
ATOM 1328 O O . GLU B 1 86 ? 35.406 -64.688 -33.344 1 39.31 86 GLU B O 1
#

Organism: NCBI:txid2813360